Protein AF-D7V0N3-F1 (afdb_monomer_lite)

Radius of gyration: 12.07 Å; chains: 1; bounding box: 32×24×31 Å

Structure (mmCIF, N/CA/C/O backbone):
data_AF-D7V0N3-F1
#
_entry.id   AF-D7V0N3-F1
#
loop_
_atom_site.group_PDB
_atom_site.id
_atom_site.type_symbol
_atom_site.label_atom_id
_atom_site.label_alt_id
_atom_site.label_comp_id
_atom_site.label_asym_id
_atom_site.label_entity_id
_atom_site.label_seq_id
_atom_site.pdbx_PDB_ins_code
_atom_site.Cartn_x
_atom_site.Cartn_y
_atom_site.Cartn_z
_atom_site.occupancy
_atom_site.B_iso_or_equiv
_atom_site.auth_seq_id
_atom_site.auth_comp_id
_atom_site.auth_asym_id
_atom_site.auth_atom_id
_atom_site.pdbx_PDB_model_num
ATOM 1 N N . MET A 1 1 ? -20.649 11.219 -8.569 1.00 46.25 1 MET A N 1
ATOM 2 C CA . MET A 1 1 ? -19.499 10.357 -8.919 1.00 46.25 1 MET A CA 1
ATOM 3 C C . MET A 1 1 ? -18.230 11.079 -8.517 1.00 46.25 1 MET A C 1
ATOM 5 O O . MET A 1 1 ? -17.989 12.176 -9.003 1.00 46.25 1 MET A O 1
ATOM 9 N N . SER A 1 2 ? -17.468 10.516 -7.588 1.00 57.41 2 SER A N 1
ATOM 10 C CA . SER A 1 2 ? -16.231 11.120 -7.098 1.00 57.41 2 SER A CA 1
ATOM 11 C C . SER A 1 2 ? -15.146 11.058 -8.172 1.00 57.41 2 SER A C 1
ATOM 13 O O . SER A 1 2 ? -14.702 9.979 -8.547 1.00 57.41 2 SER A O 1
ATOM 15 N N . ASN A 1 3 ? -14.732 12.220 -8.680 1.00 72.19 3 ASN A N 1
ATOM 16 C CA . ASN A 1 3 ? -13.728 12.365 -9.746 1.00 72.19 3 ASN A CA 1
ATOM 17 C C . ASN A 1 3 ? -12.288 12.469 -9.216 1.00 72.19 3 ASN A C 1
ATOM 19 O O . ASN A 1 3 ? -11.392 12.918 -9.935 1.00 72.19 3 ASN A O 1
ATOM 23 N N . TYR A 1 4 ? -12.054 12.092 -7.957 1.00 82.69 4 TYR A N 1
ATOM 24 C CA . TYR A 1 4 ? -10.731 12.199 -7.361 1.00 82.69 4 TYR A CA 1
ATOM 25 C C . TYR A 1 4 ? -9.740 11.284 -8.093 1.00 82.69 4 TYR A C 1
ATOM 27 O O . TYR A 1 4 ? -10.008 10.108 -8.354 1.00 82.69 4 TYR A O 1
ATOM 35 N N . LYS A 1 5 ? -8.586 11.849 -8.444 1.00 85.44 5 LYS A N 1
ATOM 36 C CA . LYS A 1 5 ? -7.470 11.126 -9.047 1.00 85.44 5 LYS A CA 1
ATOM 37 C C . LYS A 1 5 ? -6.307 11.175 -8.074 1.00 85.44 5 LYS A C 1
ATOM 39 O O . LYS A 1 5 ? -5.874 12.266 -7.707 1.00 85.44 5 LYS A O 1
ATOM 44 N N . ILE A 1 6 ? -5.827 9.998 -7.690 1.00 85.06 6 ILE A N 1
ATOM 45 C CA . ILE A 1 6 ? -4.622 9.835 -6.874 1.00 85.06 6 ILE A CA 1
ATOM 46 C C . ILE A 1 6 ? -3.483 10.528 -7.613 1.00 85.06 6 ILE A C 1
ATOM 48 O O . ILE A 1 6 ? -3.373 10.386 -8.832 1.00 85.06 6 ILE A O 1
ATOM 52 N N . LYS A 1 7 ? -2.650 11.298 -6.918 1.00 85.94 7 LYS A N 1
ATOM 53 C CA . LYS A 1 7 ? -1.470 11.904 -7.534 1.00 85.94 7 LYS A CA 1
ATOM 54 C C . LYS A 1 7 ? -0.268 10.997 -7.323 1.00 85.94 7 LYS A C 1
ATOM 56 O O . LYS A 1 7 ? -0.053 10.4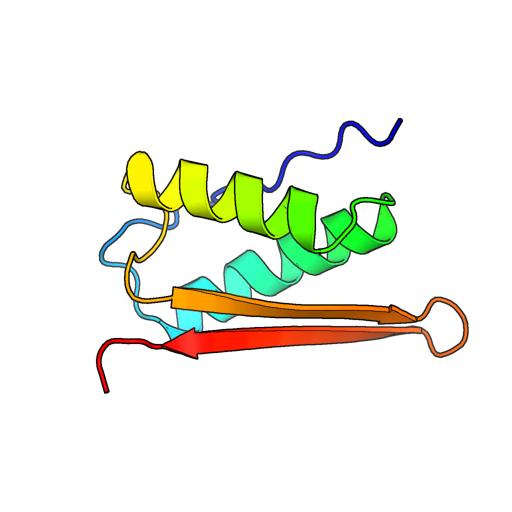83 -6.234 1.00 85.94 7 LYS A O 1
ATOM 61 N N . ASP A 1 8 ? 0.548 10.840 -8.361 1.00 76.50 8 ASP A N 1
ATOM 62 C CA . ASP A 1 8 ? 1.790 10.066 -8.263 1.00 76.50 8 ASP A CA 1
ATOM 63 C C . ASP A 1 8 ? 2.855 10.752 -7.389 1.00 76.50 8 ASP A C 1
ATOM 65 O O . ASP A 1 8 ? 3.806 10.099 -6.984 1.00 76.50 8 ASP A O 1
ATOM 69 N N . LYS A 1 9 ? 2.688 12.049 -7.072 1.00 81.44 9 LYS A N 1
ATOM 70 C CA . LYS A 1 9 ? 3.563 12.848 -6.190 1.00 81.44 9 LYS A CA 1
ATOM 71 C C . LYS A 1 9 ? 5.069 12.712 -6.490 1.00 81.44 9 LYS A C 1
ATOM 73 O O . LYS A 1 9 ? 5.895 12.956 -5.619 1.00 81.44 9 LYS A O 1
ATOM 78 N N . GLY A 1 10 ? 5.437 12.375 -7.730 1.00 79.62 10 GLY A N 1
ATOM 79 C CA . GLY A 1 10 ? 6.832 12.178 -8.129 1.00 79.62 10 GLY A CA 1
ATOM 80 C C . GLY A 1 10 ? 7.428 10.814 -7.758 1.00 79.62 10 GLY A C 1
ATOM 81 O O . GLY A 1 10 ? 8.625 10.615 -7.970 1.00 79.62 10 GLY A O 1
ATOM 82 N N . ILE A 1 11 ? 6.621 9.873 -7.258 1.00 85.75 11 ILE A N 1
ATOM 83 C CA . ILE A 1 11 ? 7.017 8.477 -7.057 1.00 85.75 11 ILE A CA 1
ATOM 84 C C . ILE A 1 11 ? 7.397 7.869 -8.414 1.00 85.75 11 ILE A C 1
ATOM 86 O O . ILE A 1 11 ? 6.779 8.124 -9.452 1.00 85.75 11 ILE A O 1
ATOM 90 N N . ARG A 1 12 ? 8.448 7.054 -8.410 1.00 85.62 12 ARG A N 1
ATOM 91 C CA . ARG A 1 12 ? 8.931 6.306 -9.569 1.00 85.62 12 ARG A CA 1
ATOM 92 C C . ARG A 1 12 ? 8.988 4.823 -9.233 1.00 85.62 12 ARG A C 1
ATOM 94 O O . ARG A 1 12 ? 8.900 4.421 -8.077 1.00 85.62 12 ARG A O 1
ATOM 101 N N . PHE A 1 13 ? 9.152 3.995 -10.257 1.00 81.50 13 PHE A N 1
ATOM 102 C CA . PHE A 1 13 ? 9.267 2.544 -10.093 1.00 81.50 13 PHE A CA 1
ATOM 103 C C . PHE A 1 13 ? 10.422 2.107 -9.171 1.00 81.50 13 PHE A C 1
ATOM 105 O O . PHE A 1 13 ? 10.363 1.012 -8.629 1.00 81.50 13 PHE A O 1
ATOM 112 N N . ASN A 1 14 ? 11.457 2.939 -9.017 1.00 82.50 14 ASN A N 1
ATOM 113 C CA . ASN A 1 14 ? 12.636 2.689 -8.187 1.00 82.50 14 ASN A CA 1
ATOM 114 C C . ASN A 1 14 ? 12.594 3.411 -6.828 1.00 82.50 14 ASN A C 1
ATOM 116 O O . ASN A 1 14 ? 13.601 3.436 -6.125 1.00 82.50 14 ASN A O 1
ATOM 120 N N . THR A 1 15 ? 11.476 4.052 -6.479 1.00 85.75 15 THR A N 1
ATOM 121 C CA . THR A 1 15 ? 11.307 4.654 -5.155 1.00 85.75 15 THR A CA 1
ATOM 122 C C . THR A 1 15 ? 11.271 3.555 -4.096 1.00 85.75 15 THR A C 1
ATOM 124 O O . THR A 1 15 ? 10.606 2.537 -4.275 1.00 85.75 15 THR A O 1
ATOM 127 N N . GLU A 1 16 ? 11.982 3.776 -2.993 1.00 86.44 16 GLU A N 1
ATOM 128 C CA . GLU A 1 16 ? 12.021 2.873 -1.843 1.00 86.44 16 GLU A CA 1
ATOM 129 C C . GLU A 1 16 ? 10.609 2.630 -1.281 1.00 86.44 16 GLU A C 1
ATOM 131 O O . GLU A 1 16 ? 9.774 3.540 -1.234 1.00 86.44 16 GLU A O 1
ATOM 136 N N . ALA A 1 17 ? 10.327 1.378 -0.914 1.00 85.19 17 ALA A N 1
ATOM 137 C CA . ALA A 1 17 ? 8.975 0.897 -0.646 1.00 85.19 17 ALA A CA 1
ATOM 138 C C . ALA A 1 17 ? 8.272 1.689 0.465 1.00 85.19 17 ALA A C 1
ATOM 140 O O . ALA A 1 17 ? 7.133 2.114 0.280 1.00 85.19 17 ALA A O 1
ATOM 141 N N . THR A 1 18 ? 8.952 1.960 1.580 1.00 86.69 18 THR A N 1
ATOM 142 C CA . THR A 1 18 ? 8.379 2.677 2.731 1.00 86.69 18 THR A CA 1
ATOM 143 C C . THR A 1 18 ? 8.033 4.117 2.370 1.00 86.69 18 THR A C 1
ATOM 145 O O . THR A 1 18 ? 6.958 4.615 2.720 1.00 86.69 18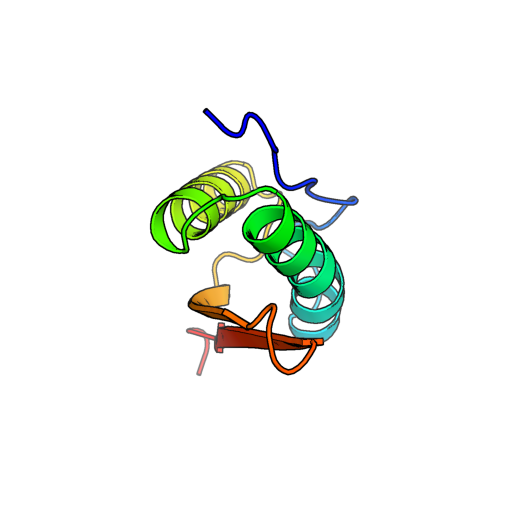 THR A O 1
ATOM 148 N N . SER A 1 19 ? 8.914 4.776 1.614 1.00 86.56 19 SER A N 1
ATOM 149 C CA . SER A 1 19 ? 8.710 6.138 1.116 1.00 86.56 19 SER A CA 1
ATOM 150 C C . SER A 1 19 ? 7.545 6.220 0.122 1.00 86.56 19 SER A C 1
ATOM 152 O O . SER A 1 19 ? 6.706 7.126 0.202 1.00 86.56 19 SER A O 1
ATOM 154 N N . ALA A 1 20 ? 7.451 5.248 -0.793 1.00 88.12 20 ALA A N 1
ATOM 155 C CA . ALA A 1 20 ? 6.347 5.147 -1.741 1.00 88.12 20 ALA A CA 1
ATOM 156 C C . ALA A 1 20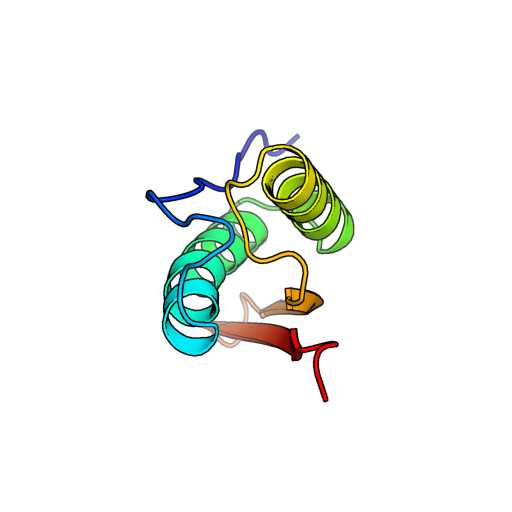 ? 5.013 4.882 -1.026 1.00 88.12 20 ALA A C 1
ATOM 158 O O . ALA A 1 20 ? 4.034 5.567 -1.323 1.00 88.12 20 ALA A O 1
ATOM 159 N N . ILE A 1 21 ? 4.989 3.952 -0.061 1.00 89.00 21 ILE A N 1
ATOM 160 C CA . ILE A 1 21 ? 3.816 3.643 0.768 1.00 89.00 21 ILE A CA 1
ATOM 161 C C . ILE A 1 21 ? 3.377 4.890 1.536 1.00 89.00 21 ILE A C 1
ATOM 163 O O . ILE A 1 21 ? 2.239 5.309 1.394 1.00 89.00 21 ILE A O 1
ATOM 167 N N . SER A 1 22 ? 4.267 5.549 2.277 1.00 87.62 22 SER A N 1
ATOM 168 C CA . SER A 1 22 ? 3.915 6.742 3.066 1.00 87.62 22 SER A CA 1
ATOM 169 C C . SER A 1 22 ? 3.300 7.850 2.204 1.00 87.62 22 SER A C 1
ATOM 171 O O . SER A 1 22 ? 2.288 8.451 2.563 1.00 87.62 22 SER A O 1
ATOM 173 N N . THR A 1 23 ? 3.876 8.086 1.023 1.00 89.12 23 THR A N 1
ATOM 174 C CA . THR A 1 23 ? 3.401 9.125 0.102 1.00 89.12 23 THR A CA 1
ATOM 175 C C . THR A 1 23 ? 2.047 8.768 -0.509 1.00 89.12 23 THR A C 1
ATOM 177 O O . THR A 1 23 ? 1.165 9.626 -0.605 1.00 89.12 23 THR A O 1
ATOM 180 N N . ILE A 1 24 ? 1.872 7.512 -0.931 1.00 89.31 24 ILE A N 1
ATOM 181 C CA . ILE A 1 24 ? 0.643 7.070 -1.585 1.00 89.31 24 ILE A CA 1
ATOM 182 C C . ILE A 1 24 ? -0.492 6.865 -0.584 1.00 89.31 24 ILE A C 1
ATOM 184 O O . ILE A 1 24 ? -1.633 7.143 -0.932 1.00 89.31 24 ILE A O 1
ATOM 188 N N . SER A 1 25 ? -0.196 6.448 0.650 1.00 89.00 25 SER A N 1
ATOM 189 C CA . SER A 1 25 ? -1.165 6.265 1.733 1.00 89.00 25 SER A CA 1
ATOM 190 C C . SER A 1 25 ? -2.006 7.518 1.925 1.00 89.00 25 SER A C 1
ATOM 192 O O . SER A 1 25 ? -3.228 7.455 1.850 1.00 89.00 25 SER A O 1
ATOM 194 N N . TYR A 1 26 ? -1.362 8.683 1.994 1.00 88.56 26 TYR A N 1
ATOM 195 C CA . TYR A 1 26 ? -2.063 9.961 2.088 1.00 88.56 26 TYR A CA 1
ATOM 196 C C . TYR A 1 26 ? -3.017 10.227 0.904 1.00 88.56 26 TYR A C 1
ATOM 198 O O . TYR A 1 26 ? -4.117 10.751 1.070 1.00 88.56 26 TYR A O 1
ATOM 206 N N . GLU A 1 27 ? -2.623 9.862 -0.318 1.00 89.75 27 GLU A N 1
ATOM 207 C CA . GLU A 1 27 ? -3.474 10.026 -1.505 1.00 89.75 27 GLU A CA 1
ATOM 208 C C . GLU A 1 27 ? -4.614 8.999 -1.556 1.00 89.75 27 GLU A C 1
ATOM 210 O O . GLU A 1 27 ? -5.709 9.308 -2.029 1.00 89.75 27 GLU A O 1
ATOM 215 N N . VAL A 1 28 ? -4.379 7.783 -1.058 1.00 90.44 28 VAL A N 1
ATOM 216 C CA . VAL A 1 28 ? -5.399 6.740 -0.913 1.00 90.44 28 VAL A CA 1
ATOM 217 C C . VAL A 1 28 ? -6.450 7.181 0.101 1.00 90.44 28 VAL A C 1
ATOM 219 O O . VAL A 1 28 ? -7.639 7.115 -0.200 1.00 90.44 28 VAL A O 1
ATOM 222 N N . GLU A 1 29 ? -6.030 7.700 1.253 1.00 88.38 29 GLU A N 1
ATOM 223 C CA . GLU A 1 29 ? -6.917 8.233 2.292 1.00 88.38 29 GLU A CA 1
ATOM 224 C C . GLU A 1 29 ? -7.760 9.399 1.780 1.00 88.38 29 GLU A C 1
ATOM 226 O O . GLU A 1 29 ? -8.982 9.392 1.927 1.00 88.38 29 GLU A O 1
ATOM 231 N N . ASN A 1 30 ? -7.140 10.353 1.081 1.00 88.81 30 ASN A N 1
ATOM 232 C CA . ASN A 1 30 ? -7.874 11.420 0.406 1.00 88.81 30 ASN A CA 1
ATOM 233 C C . ASN A 1 30 ? -8.865 10.863 -0.616 1.00 88.81 30 ASN A C 1
ATOM 235 O O . ASN A 1 30 ? -9.978 11.375 -0.745 1.00 88.81 30 ASN A O 1
ATOM 239 N N . GLY A 1 31 ? -8.489 9.812 -1.341 1.00 89.25 31 GLY A N 1
ATOM 240 C CA . GLY A 1 31 ? -9.379 9.163 -2.284 1.00 89.25 31 GLY A CA 1
ATOM 241 C C . GLY A 1 31 ? -10.608 8.557 -1.608 1.00 89.25 31 GLY A C 1
ATOM 242 O O . GLY A 1 31 ? -11.733 8.822 -2.038 1.00 89.25 31 GLY A O 1
ATOM 243 N N . LEU A 1 32 ? -10.401 7.808 -0.524 1.00 88.81 32 LEU A N 1
ATOM 244 C CA . LEU A 1 32 ? -11.466 7.228 0.295 1.00 88.81 32 LEU A CA 1
ATOM 245 C C . LEU A 1 32 ? -12.366 8.313 0.902 1.00 88.81 32 LEU A C 1
ATOM 247 O O . LEU A 1 32 ? -13.592 8.210 0.831 1.00 88.81 32 LEU A O 1
ATOM 251 N N . PHE A 1 33 ? -11.777 9.393 1.422 1.00 87.00 33 PHE A N 1
ATOM 252 C CA . PHE A 1 33 ? -12.507 10.552 1.940 1.00 87.00 33 PHE A CA 1
ATOM 253 C C . PHE A 1 33 ? -13.415 11.177 0.873 1.00 87.00 33 PHE A C 1
ATOM 255 O O . PHE A 1 33 ? -14.582 11.484 1.135 1.00 87.00 33 PHE A O 1
ATOM 262 N N . ASN A 1 34 ? -12.900 11.298 -0.353 1.00 88.38 34 ASN A N 1
ATOM 263 C CA . ASN A 1 34 ? -13.639 11.799 -1.506 1.00 88.38 34 ASN A CA 1
ATOM 264 C C . ASN A 1 34 ? -14.659 10.791 -2.058 1.00 88.38 34 ASN A C 1
ATOM 266 O O . ASN A 1 34 ? -15.390 11.143 -2.978 1.00 88.38 34 ASN A O 1
ATOM 270 N N . GLY A 1 35 ? -14.759 9.571 -1.521 1.00 87.19 35 GLY A N 1
ATOM 271 C CA . GLY A 1 35 ? -15.752 8.568 -1.916 1.00 87.19 35 GLY A CA 1
ATOM 272 C C . GLY A 1 35 ? -15.300 7.600 -3.013 1.00 87.19 35 GLY A C 1
ATOM 273 O O . GLY A 1 35 ? -16.146 6.966 -3.641 1.00 87.19 35 GLY A O 1
ATOM 274 N N . LEU A 1 36 ? -13.993 7.482 -3.271 1.00 89.25 36 LEU A N 1
ATOM 275 C CA . LEU A 1 36 ? -13.467 6.352 -4.040 1.00 89.25 36 LEU A CA 1
ATOM 276 C C . LEU A 1 36 ? -13.542 5.075 -3.205 1.00 89.25 36 LEU A C 1
ATOM 278 O O . LEU A 1 36 ? -13.296 5.095 -2.002 1.00 89.25 36 LEU A O 1
ATOM 282 N N . ASN A 1 37 ? -13.812 3.951 -3.859 1.00 88.31 37 ASN A N 1
ATOM 283 C CA . ASN A 1 37 ? -13.680 2.638 -3.243 1.00 88.31 37 ASN A CA 1
ATOM 284 C C . ASN A 1 37 ? -12.269 2.055 -3.462 1.00 88.31 37 ASN A C 1
ATOM 286 O O . ASN A 1 37 ? -11.503 2.501 -4.324 1.00 88.31 37 ASN A O 1
ATOM 290 N N . LYS A 1 38 ? -11.932 1.012 -2.697 1.00 89.12 38 LYS A N 1
ATOM 291 C CA . LYS A 1 38 ? -10.639 0.318 -2.791 1.00 89.12 38 LYS A CA 1
ATOM 292 C C . LYS A 1 38 ? -10.309 -0.140 -4.215 1.00 89.12 38 LYS A C 1
ATOM 294 O O . LYS A 1 38 ? -9.166 -0.025 -4.647 1.00 89.12 38 LYS A O 1
ATOM 299 N N . GLU A 1 39 ? -11.289 -0.642 -4.961 1.00 89.06 39 GLU A N 1
ATOM 300 C CA . GLU A 1 39 ? -11.078 -1.161 -6.317 1.00 89.06 39 GLU A CA 1
ATOM 301 C C . GLU A 1 39 ? -10.690 -0.058 -7.309 1.00 89.06 39 GLU A C 1
ATOM 303 O O . GLU A 1 39 ? -9.785 -0.237 -8.128 1.00 89.06 39 GLU A O 1
ATOM 308 N N . GLN A 1 40 ? -11.326 1.111 -7.215 1.00 90.75 40 GLN A N 1
ATOM 309 C CA . GLN A 1 40 ? -10.996 2.282 -8.023 1.00 90.75 40 GLN A CA 1
ATOM 310 C C . GLN A 1 40 ? -9.585 2.784 -7.717 1.00 90.75 40 GLN A C 1
ATOM 312 O O . GLN A 1 40 ? -8.850 3.141 -8.641 1.00 90.75 40 GLN A O 1
ATOM 317 N N . ILE A 1 41 ? -9.202 2.786 -6.440 1.00 90.81 41 ILE A N 1
ATOM 318 C CA . ILE A 1 41 ? -7.864 3.162 -5.978 1.00 90.81 41 ILE A CA 1
ATOM 319 C C . ILE A 1 41 ? -6.835 2.159 -6.508 1.00 90.81 41 ILE A C 1
ATOM 321 O O . ILE A 1 41 ? -5.894 2.551 -7.196 1.00 90.81 41 ILE A O 1
ATOM 325 N N . ALA A 1 42 ? -7.060 0.860 -6.301 1.00 90.81 42 ALA A N 1
ATOM 326 C CA . ALA A 1 42 ? -6.195 -0.203 -6.807 1.00 90.81 42 ALA A CA 1
ATOM 327 C C . ALA A 1 42 ? -6.018 -0.125 -8.332 1.00 90.81 42 ALA A C 1
ATOM 329 O O . ALA A 1 42 ? -4.909 -0.292 -8.841 1.00 90.81 42 ALA A O 1
ATOM 330 N N . ARG A 1 43 ? -7.085 0.188 -9.080 1.00 91.62 43 ARG A N 1
ATOM 331 C CA . ARG A 1 43 ? -7.016 0.386 -10.534 1.00 91.62 43 ARG A CA 1
ATOM 332 C C . ARG A 1 43 ? -6.114 1.563 -10.912 1.00 91.62 43 ARG A C 1
ATOM 334 O O . ARG A 1 43 ? -5.327 1.433 -11.845 1.00 91.62 43 ARG A O 1
ATOM 341 N N . GLN A 1 44 ? -6.208 2.692 -10.208 1.00 91.25 44 GLN A N 1
ATOM 342 C CA . GLN A 1 44 ? -5.338 3.851 -10.452 1.00 91.25 44 GLN A CA 1
ATOM 343 C C . GLN A 1 44 ? -3.868 3.529 -10.156 1.00 91.25 44 GLN A C 1
ATOM 345 O O . GLN A 1 44 ? -2.999 3.854 -10.965 1.00 91.25 44 GLN A O 1
ATOM 350 N N . LEU A 1 45 ? -3.598 2.811 -9.064 1.00 90.19 45 LEU A N 1
ATOM 351 C CA . LEU A 1 45 ? -2.246 2.376 -8.710 1.00 90.19 45 LEU A CA 1
ATOM 352 C C . LEU A 1 45 ? -1.643 1.439 -9.762 1.00 90.19 45 LEU A C 1
ATOM 354 O O . LEU A 1 45 ? -0.510 1.656 -10.181 1.00 90.19 45 LEU A O 1
ATOM 358 N N . ARG A 1 46 ? -2.412 0.475 -10.288 1.00 90.44 46 ARG A N 1
ATOM 359 C CA . ARG A 1 46 ? -1.955 -0.378 -11.404 1.00 90.44 46 ARG A CA 1
ATOM 360 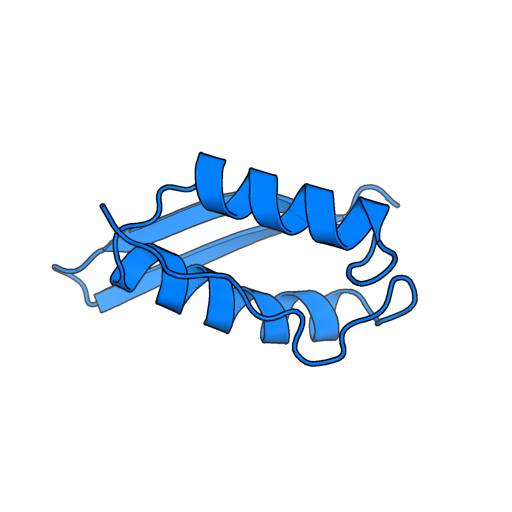C C . ARG A 1 46 ? -1.613 0.432 -12.654 1.00 90.44 46 ARG A C 1
ATOM 362 O O . ARG A 1 46 ? -0.630 0.146 -13.332 1.00 90.44 46 ARG A O 1
ATOM 369 N N . VAL A 1 47 ? -2.388 1.476 -12.960 1.00 90.44 47 VAL A N 1
ATOM 370 C CA . VAL A 1 47 ? -2.063 2.389 -14.069 1.00 90.44 47 VAL A CA 1
ATOM 371 C C . VAL A 1 47 ? -0.740 3.118 -13.807 1.00 90.44 47 VAL A C 1
ATOM 373 O O . VAL A 1 47 ? 0.042 3.292 -14.739 1.00 90.44 47 VAL A O 1
ATOM 376 N N . PHE A 1 48 ? -0.446 3.508 -12.565 1.00 88.56 48 PHE A N 1
ATOM 377 C CA . PHE A 1 48 ? 0.848 4.105 -12.213 1.00 88.56 48 PHE A CA 1
ATOM 378 C C . PHE A 1 48 ? 2.007 3.120 -12.304 1.00 88.56 48 PHE A C 1
ATOM 380 O O . PHE A 1 48 ? 3.049 3.483 -12.847 1.00 88.56 48 PHE A O 1
ATOM 387 N N . GLN A 1 49 ? 1.811 1.868 -11.897 1.00 88.94 49 GLN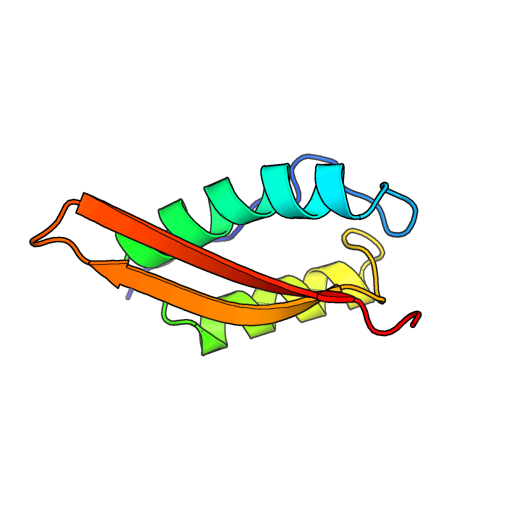 A N 1
ATOM 388 C CA . GLN A 1 49 ? 2.800 0.800 -12.075 1.00 88.94 49 GLN A CA 1
ATOM 389 C C . GLN A 1 49 ? 3.121 0.563 -13.553 1.00 88.94 49 GLN A C 1
ATOM 391 O O . GLN A 1 49 ? 4.291 0.495 -13.935 1.00 88.94 49 GLN A O 1
ATOM 396 N N . ASN A 1 50 ? 2.092 0.520 -14.404 1.00 87.88 50 ASN A N 1
ATOM 397 C CA . ASN A 1 50 ? 2.256 0.365 -15.851 1.00 87.88 50 ASN A CA 1
ATOM 398 C C . ASN A 1 50 ? 2.968 1.564 -16.493 1.00 87.88 50 ASN A C 1
ATOM 400 O O . ASN A 1 50 ? 3.690 1.397 -17.470 1.00 87.88 50 ASN A O 1
ATOM 404 N N . LYS A 1 51 ? 2.805 2.767 -15.930 1.00 88.38 51 LYS A N 1
ATOM 405 C CA . LYS A 1 51 ? 3.485 3.994 -16.373 1.00 88.38 51 LYS A CA 1
ATOM 406 C C . LYS A 1 51 ? 4.871 4.202 -15.745 1.00 88.38 51 LYS A C 1
ATOM 408 O O . LYS A 1 51 ? 5.479 5.239 -15.989 1.00 88.38 51 LYS A O 1
ATOM 413 N N . GLY A 1 52 ? 5.355 3.276 -14.912 1.00 85.56 52 GLY A N 1
ATOM 414 C CA . GLY A 1 52 ? 6.634 3.417 -14.200 1.00 85.56 52 GLY A CA 1
ATOM 415 C C . GLY A 1 52 ? 6.643 4.504 -13.113 1.00 85.56 52 GLY A C 1
ATOM 416 O O . GLY A 1 52 ? 7.709 4.917 -12.661 1.00 85.56 52 GLY A O 1
ATOM 417 N N . LYS A 1 53 ? 5.460 4.966 -12.694 1.00 86.69 53 LYS A N 1
ATOM 418 C CA . LYS A 1 53 ? 5.235 6.005 -11.674 1.00 86.69 53 LYS A CA 1
ATOM 419 C C . LYS A 1 53 ? 4.920 5.443 -10.282 1.00 86.69 53 LYS A C 1
ATOM 421 O O . LYS A 1 53 ? 4.568 6.180 -9.371 1.00 86.69 53 LYS A O 1
ATOM 426 N N . PHE A 1 54 ? 4.971 4.126 -10.128 1.00 88.12 54 PHE A N 1
ATOM 427 C CA . PHE A 1 54 ? 4.787 3.462 -8.845 1.00 88.12 54 PHE A CA 1
ATOM 428 C C . PHE A 1 54 ? 5.569 2.144 -8.837 1.00 88.12 54 PHE A C 1
ATOM 430 O O . PHE A 1 54 ? 5.667 1.513 -9.899 1.00 88.12 54 PHE A O 1
ATOM 437 N N . PRO A 1 55 ? 6.128 1.717 -7.692 1.00 88.25 55 PRO A N 1
ATOM 438 C CA . PRO A 1 55 ? 6.847 0.455 -7.597 1.00 88.25 55 PRO A CA 1
ATOM 439 C C . PRO A 1 55 ? 5.943 -0.730 -7.957 1.00 88.25 55 PRO A C 1
ATOM 441 O O . PRO A 1 55 ? 4.800 -0.837 -7.501 1.00 88.25 55 PRO A O 1
ATOM 444 N N . LYS A 1 56 ? 6.438 -1.620 -8.824 1.00 86.88 56 LYS A N 1
ATOM 445 C CA . LYS A 1 56 ? 5.672 -2.785 -9.308 1.00 86.88 56 LYS A CA 1
ATOM 446 C C . LYS A 1 56 ? 5.526 -3.879 -8.251 1.00 86.88 56 LYS A C 1
ATOM 448 O O . LYS A 1 56 ? 4.598 -4.672 -8.333 1.00 86.88 56 LYS A O 1
ATOM 453 N N . ASN A 1 57 ? 6.425 -3.892 -7.274 1.00 86.62 57 ASN A N 1
ATOM 454 C CA . ASN A 1 57 ? 6.419 -4.798 -6.133 1.00 86.62 57 ASN A CA 1
ATOM 455 C C . ASN A 1 57 ? 5.358 -4.455 -5.080 1.00 86.62 57 ASN A C 1
ATOM 457 O O . ASN A 1 57 ? 5.068 -5.291 -4.237 1.00 86.62 57 ASN A O 1
ATOM 461 N N . LEU A 1 58 ? 4.767 -3.256 -5.110 1.00 88.50 58 LEU A N 1
ATOM 462 C CA . LEU A 1 58 ? 3.794 -2.828 -4.106 1.00 88.50 58 LEU A CA 1
ATOM 463 C C . LEU A 1 58 ? 2.357 -3.045 -4.573 1.00 88.50 58 LEU A C 1
ATOM 465 O O . LEU A 1 58 ? 1.872 -2.370 -5.478 1.00 88.50 58 LEU A O 1
ATOM 469 N N . GLN A 1 59 ? 1.630 -3.936 -3.912 1.00 89.88 59 GLN A N 1
ATOM 470 C CA . GLN A 1 59 ? 0.221 -4.189 -4.191 1.00 89.88 59 GLN A CA 1
ATOM 471 C C . GLN A 1 59 ? -0.659 -3.682 -3.050 1.00 89.88 59 GLN A C 1
ATOM 473 O O . GLN A 1 59 ? -0.449 -4.041 -1.896 1.00 89.88 59 GLN A O 1
ATOM 478 N N . LEU A 1 60 ? -1.681 -2.881 -3.366 1.00 90.19 60 LEU A N 1
ATOM 479 C CA . LEU A 1 60 ? -2.702 -2.508 -2.387 1.00 90.19 60 LEU A CA 1
ATOM 480 C C . LEU A 1 60 ? -3.543 -3.742 -2.033 1.00 90.19 60 LEU A C 1
ATOM 482 O O . LEU A 1 60 ? -4.224 -4.289 -2.903 1.00 90.19 60 LEU A O 1
ATOM 486 N N . VAL A 1 61 ? -3.499 -4.156 -0.768 1.00 90.00 61 VAL A N 1
ATOM 487 C CA . VAL A 1 61 ? -4.280 -5.283 -0.233 1.00 90.00 61 VAL A CA 1
ATOM 488 C C . VAL A 1 61 ? -5.577 -4.770 0.368 1.00 90.00 61 VAL A C 1
ATOM 490 O O . VAL A 1 61 ? -6.669 -5.257 0.047 1.00 90.00 61 VAL A O 1
ATOM 493 N N . ASP A 1 62 ? -5.457 -3.747 1.212 1.00 88.75 62 ASP A N 1
ATOM 494 C CA . ASP A 1 62 ? -6.605 -3.172 1.883 1.00 88.75 62 ASP A CA 1
ATOM 495 C C . ASP A 1 62 ? -6.494 -1.667 2.078 1.00 88.75 62 ASP A C 1
ATOM 497 O O . ASP A 1 62 ? -5.405 -1.101 2.142 1.00 88.75 62 ASP A O 1
ATOM 501 N N . ALA A 1 63 ? -7.652 -1.020 2.100 1.00 88.94 63 ALA A N 1
ATOM 502 C CA . ALA A 1 63 ? -7.780 0.412 2.284 1.00 88.94 63 ALA A CA 1
ATOM 503 C C . ALA A 1 63 ? -9.165 0.689 2.858 1.00 88.94 63 ALA A C 1
ATOM 505 O O . ALA A 1 63 ? -10.171 0.350 2.227 1.00 88.94 63 ALA A O 1
ATOM 506 N N . PHE A 1 64 ? -9.218 1.306 4.031 1.00 87.50 64 PHE A N 1
ATOM 507 C CA . PHE A 1 64 ? -10.465 1.675 4.677 1.00 87.50 64 PHE A CA 1
ATOM 508 C C . PHE A 1 64 ? -10.380 3.080 5.263 1.00 87.50 64 PHE A C 1
ATOM 510 O O . PHE A 1 64 ? -9.314 3.586 5.619 1.00 87.50 64 PHE A O 1
ATOM 517 N N . TYR A 1 65 ? -11.541 3.718 5.330 1.00 86.19 65 TYR A N 1
ATOM 518 C CA . TYR A 1 65 ? -11.719 5.017 5.948 1.00 86.19 65 TYR A CA 1
ATOM 519 C C . TYR A 1 65 ? -13.032 4.998 6.714 1.00 86.19 65 TYR A C 1
ATOM 521 O O . TYR A 1 65 ? -14.107 4.872 6.120 1.00 86.19 65 TYR A O 1
ATOM 529 N N . ASP A 1 66 ? -12.937 5.099 8.032 1.00 84.94 66 ASP A N 1
ATOM 530 C CA . ASP A 1 66 ? -14.081 5.176 8.920 1.00 84.94 66 ASP A CA 1
ATOM 531 C C . ASP A 1 66 ? -14.295 6.624 9.375 1.00 84.94 66 ASP A C 1
ATOM 533 O O . ASP A 1 66 ? -13.575 7.169 10.212 1.00 84.94 66 ASP A O 1
ATOM 537 N N . LYS A 1 67 ? -15.347 7.244 8.831 1.00 80.06 67 LYS A N 1
ATOM 538 C CA . LYS A 1 67 ? -15.773 8.603 9.191 1.00 80.06 67 LYS A CA 1
ATOM 539 C C . LYS A 1 67 ? -16.225 8.729 10.646 1.00 80.06 67 LYS A C 1
ATOM 541 O O . LYS A 1 67 ? -16.203 9.835 11.170 1.00 80.06 67 LYS A O 1
ATOM 546 N N . LYS A 1 68 ? -16.684 7.644 11.281 1.00 83.69 68 LYS A N 1
ATOM 547 C CA . LYS A 1 68 ? -17.216 7.686 12.653 1.00 83.69 68 LYS A CA 1
ATOM 548 C C . LYS A 1 68 ? -16.104 7.771 13.688 1.00 83.69 68 LYS A C 1
ATOM 550 O O . LYS A 1 68 ? -16.268 8.439 14.700 1.00 83.69 68 LYS A O 1
ATOM 555 N N . THR A 1 69 ? -14.996 7.087 13.428 1.00 83.06 69 THR A N 1
ATOM 556 C CA . THR A 1 69 ? -13.835 7.018 14.324 1.00 83.06 69 THR A CA 1
ATOM 557 C C . THR A 1 69 ? -12.681 7.911 13.868 1.00 83.06 69 THR A C 1
ATOM 559 O O . THR A 1 69 ? -11.667 7.990 14.555 1.00 83.06 69 THR A O 1
ATOM 562 N N . SER A 1 70 ? -12.825 8.594 12.723 1.00 80.00 70 SER A N 1
ATOM 563 C CA . SER A 1 70 ? -11.744 9.317 12.035 1.00 80.00 70 SER A CA 1
ATOM 564 C C . SER A 1 70 ? -10.513 8.440 11.777 1.00 80.00 70 SER A C 1
ATOM 566 O O . SER A 1 70 ? -9.397 8.944 11.678 1.00 80.00 70 SER A O 1
ATOM 568 N N . LEU A 1 71 ? -10.720 7.125 11.673 1.00 85.56 71 LEU A N 1
ATOM 569 C CA . LEU A 1 71 ? -9.667 6.143 11.479 1.00 85.56 71 LEU A CA 1
ATOM 570 C C . LEU A 1 71 ? -9.513 5.856 9.986 1.00 85.56 71 LEU A C 1
ATOM 572 O O . LEU A 1 71 ? -10.459 5.446 9.310 1.00 85.56 71 LEU A O 1
ATOM 576 N N . SER A 1 72 ? -8.305 6.035 9.475 1.00 86.06 72 SER A N 1
ATOM 577 C CA . SER A 1 72 ? -7.900 5.578 8.153 1.00 86.06 72 SER A CA 1
ATOM 578 C C . SER A 1 72 ? -6.857 4.477 8.283 1.00 86.06 72 SER A C 1
ATOM 580 O O . SER A 1 72 ? -6.069 4.441 9.228 1.00 86.06 72 SER A O 1
ATOM 582 N N . GLY A 1 73 ? -6.864 3.551 7.330 1.00 87.44 73 GLY A N 1
ATOM 583 C CA . GLY A 1 73 ? -5.878 2.487 7.279 1.00 87.44 73 GLY A CA 1
ATOM 584 C C . GLY A 1 73 ? -5.656 2.011 5.859 1.00 87.44 73 GLY A C 1
ATOM 585 O O . GLY A 1 73 ? -6.592 1.873 5.069 1.00 87.44 73 GLY A O 1
ATOM 586 N N . VAL A 1 74 ? -4.395 1.757 5.541 1.00 90.19 74 VAL A N 1
ATOM 587 C CA . VAL A 1 74 ? -3.947 1.315 4.224 1.00 90.19 74 VAL A CA 1
ATOM 588 C C . VAL A 1 74 ? -2.875 0.258 4.386 1.00 90.19 74 VAL A C 1
ATOM 590 O O . VAL A 1 74 ? -1.909 0.436 5.122 1.00 90.19 74 VAL A O 1
ATOM 593 N N . ALA A 1 75 ? -3.064 -0.852 3.685 1.00 90.00 75 ALA A N 1
ATOM 594 C CA . ALA A 1 75 ? -2.195 -2.009 3.731 1.00 90.00 75 ALA A CA 1
ATOM 595 C C . ALA A 1 75 ? -1.674 -2.313 2.329 1.00 90.00 75 ALA A C 1
ATOM 597 O O . ALA A 1 75 ? -2.440 -2.578 1.394 1.00 90.00 75 ALA A O 1
ATOM 598 N N . PHE A 1 76 ? -0.351 -2.311 2.205 1.00 90.38 76 PHE A N 1
ATOM 599 C CA . PHE A 1 76 ? 0.359 -2.704 1.000 1.00 90.38 76 PHE A CA 1
ATOM 600 C C . PHE A 1 76 ? 1.135 -3.990 1.257 1.00 90.38 76 PHE A C 1
ATOM 602 O O . PHE A 1 76 ? 1.721 -4.170 2.321 1.00 90.38 76 PHE A O 1
ATOM 609 N N . LYS A 1 77 ? 1.144 -4.875 0.264 1.00 90.00 77 LYS A N 1
ATOM 610 C CA . LYS A 1 77 ? 1.987 -6.064 0.232 1.00 90.00 77 LYS A CA 1
ATOM 611 C C . LYS A 1 77 ? 3.147 -5.813 -0.714 1.00 90.00 77 LYS A C 1
ATOM 613 O O . LYS A 1 77 ? 2.916 -5.470 -1.873 1.00 90.00 77 LYS A O 1
ATOM 618 N N . ASP A 1 78 ? 4.359 -6.014 -0.216 1.00 88.12 78 ASP A N 1
ATOM 619 C CA . ASP A 1 78 ? 5.544 -6.129 -1.057 1.00 88.12 78 ASP A CA 1
ATOM 620 C C . ASP A 1 78 ? 5.634 -7.564 -1.599 1.00 88.12 78 ASP A C 1
ATOM 622 O O . ASP A 1 78 ? 5.544 -8.527 -0.837 1.00 88.12 78 ASP A O 1
ATOM 626 N N . THR A 1 79 ? 5.731 -7.718 -2.919 1.00 81.88 79 THR A N 1
ATOM 627 C CA . THR A 1 79 ? 5.818 -9.019 -3.601 1.00 81.88 79 THR A CA 1
ATOM 628 C C . THR A 1 79 ? 7.253 -9.430 -3.940 1.00 81.88 79 THR A C 1
ATOM 630 O O . THR A 1 79 ? 7.436 -10.355 -4.724 1.00 81.88 79 THR A O 1
ATOM 633 N N . THR A 1 80 ? 8.260 -8.723 -3.424 1.00 75.62 80 THR A N 1
ATOM 634 C CA . THR A 1 80 ? 9.687 -9.037 -3.632 1.00 75.62 80 THR A CA 1
ATOM 635 C C . THR A 1 80 ? 10.220 -10.053 -2.612 1.00 75.62 80 THR A C 1
ATOM 637 O O . THR A 1 80 ? 11.346 -10.519 -2.769 1.00 75.62 80 THR A O 1
ATOM 640 N N . THR A 1 81 ? 9.430 -10.385 -1.585 1.00 52.59 81 THR A N 1
ATOM 641 C CA . THR A 1 81 ? 9.789 -11.320 -0.504 1.00 52.59 81 THR A CA 1
ATOM 642 C C . THR A 1 81 ? 9.402 -12.756 -0.824 1.00 52.59 81 THR A C 1
ATOM 644 O O . THR A 1 81 ? 8.245 -12.971 -1.259 1.00 52.59 81 THR A O 1
#

Foldseek 3Di:
DQPQAQDLQQAFQPPDPVVSCVNRQVSLQVCVVSPDDPV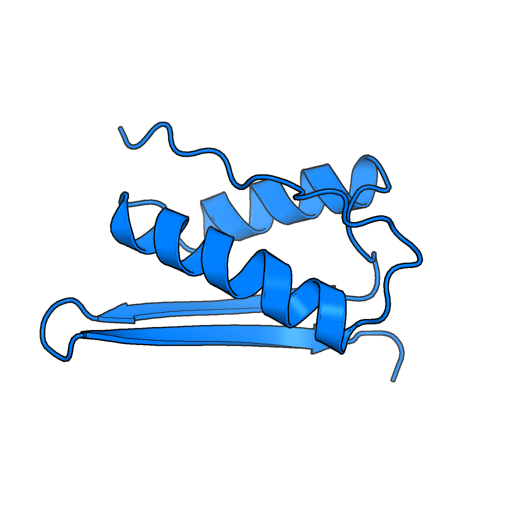NSQVNQVVCVVVRSGHPQWHWPDWDADPVVRDTDTDIGGNPD

Organism: NCBI:txid525367

pLDDT: mean 85.61, std 7.56, range [46.25, 91.62]

Secondary structure (DSSP, 8-state):
--------TT--TTS-HHHHHHHHHHHHHHHHHTT--HHHHHHHHHHHHHTTSS-TTEEEEEEEEETTTTEEEEEEEES--

Sequence (81 aa):
MSNYKIKDKGIRFNTEATSAISTISYEVENGLFNGLNKEQIARQLRVFQNKGKFPKNLQLVDAFYDKKTSLSGVAFKDTTT